Protein AF-A0A7J9Y717-F1 (afdb_monomer)

Mean predicted aligned error: 12.2 Å

Sequence (124 aa):
MQATGWDPVRGRWVMAPTGYPYPHRQPPRPTYREPHRIQAGGIWLGILVTLFWFLTFAMVAWSARSYAWATIIAAVLALAAAMALNRFGDRGAAVGVAVTSALGLGVAGLIVEIRYLGDDWLLW

Secondary structure (DSSP, 8-state):
-PPEEEETTTTEEEE--TTPPPTT-PPPP-----TT---HHHHHHHHHHHHHHHHHHHHH-SSHHHHHHHHHHHHHHHHHHHHHHHHHT-HHHHHHHHHHHHHHHHHHHHHHHHHHTTT--TT-

Radius of gyration: 28.07 Å; Cα contacts (8 Å, |Δi|>4): 133; chains: 1; bounding box: 79×27×59 Å

pLDDT: mean 83.77, std 12.47, range [51.78, 97.0]

Foldseek 3Di:
DFDWDQDPVVRDTDRDPPPPDDPPCDDPDPDDDDPLDQDLVLLVVLQVVLVVQLVVLCVVDPDLLSNLVSLVVSLVVLQVVLVVCVVVRSPNSSNNSNVNSVVSNVVSVVSQVVCVVVVRRSPD

Solvent-accessible surface area (backbone atoms only — not comparable to full-atom values): 7023 Å² total; per-residue (Å²): 137,86,53,80,39,81,38,85,91,75,74,43,83,41,82,45,67,92,79,71,70,56,92,88,55,70,74,80,72,90,68,86,77,61,94,73,65,73,42,71,67,37,23,53,50,18,31,54,55,41,53,52,51,52,51,55,44,51,73,71,34,88,44,74,42,48,34,42,54,38,42,52,54,51,28,54,53,36,46,54,47,18,55,48,31,46,72,76,58,44,48,19,25,15,49,18,20,40,56,48,30,52,52,54,40,47,53,43,50,52,52,44,52,58,32,41,78,67,77,44,61,55,90,114

Structure (mmCIF, N/CA/C/O backbone):
data_AF-A0A7J9Y717-F1
#
_entry.id   AF-A0A7J9Y717-F1
#
loop_
_atom_site.group_PDB
_atom_site.id
_atom_site.type_symbol
_atom_site.label_atom_id
_atom_site.label_alt_id
_atom_site.label_comp_id
_atom_site.label_asym_id
_atom_site.label_entity_id
_atom_site.label_seq_id
_atom_site.pdbx_PDB_ins_code
_atom_site.Cartn_x
_atom_site.Cartn_y
_atom_site.Cartn_z
_atom_site.occupancy
_atom_site.B_iso_or_equiv
_atom_site.auth_seq_id
_atom_site.auth_comp_id
_atom_site.auth_asym_id
_atom_site.auth_atom_id
_atom_site.pdbx_PDB_model_num
ATOM 1 N N . MET A 1 1 ? 50.732 5.308 -34.727 1.00 51.78 1 MET A N 1
ATOM 2 C CA . MET A 1 1 ? 51.613 5.360 -33.540 1.00 51.78 1 MET A CA 1
ATOM 3 C C . MET A 1 1 ? 51.476 4.030 -32.817 1.00 51.78 1 MET A C 1
ATOM 5 O O . MET A 1 1 ? 50.384 3.718 -32.364 1.00 51.78 1 MET A O 1
ATOM 9 N N . GLN A 1 2 ? 52.515 3.195 -32.839 1.00 53.09 2 GLN A N 1
ATOM 10 C CA . GLN A 1 2 ? 52.506 1.880 -32.188 1.00 53.09 2 GLN A CA 1
ATOM 11 C C . GLN A 1 2 ? 52.776 2.071 -30.690 1.00 53.09 2 GLN A C 1
ATOM 13 O O . GLN A 1 2 ? 53.718 2.774 -30.333 1.00 53.09 2 GLN A O 1
ATOM 18 N N . ALA A 1 3 ? 51.939 1.496 -29.825 1.00 57.03 3 ALA A N 1
ATOM 19 C CA . ALA A 1 3 ? 52.126 1.570 -28.378 1.00 57.03 3 ALA A CA 1
ATOM 20 C C . ALA A 1 3 ? 52.977 0.382 -27.906 1.00 57.03 3 ALA A C 1
ATOM 22 O O . ALA A 1 3 ? 52.653 -0.775 -28.172 1.00 57.03 3 ALA A O 1
ATOM 23 N N . THR A 1 4 ? 54.077 0.661 -27.212 1.00 64.81 4 THR A N 1
ATOM 24 C CA . THR A 1 4 ? 54.907 -0.363 -26.566 1.00 64.81 4 THR A CA 1
ATOM 25 C C . THR A 1 4 ? 54.249 -0.815 -25.262 1.00 64.81 4 THR A C 1
ATOM 27 O O . THR A 1 4 ? 53.918 0.023 -24.424 1.00 64.81 4 THR A O 1
ATOM 30 N N . GLY A 1 5 ? 54.061 -2.126 -25.084 1.00 70.19 5 GLY A N 1
ATOM 31 C CA . GLY A 1 5 ? 53.502 -2.727 -23.867 1.00 70.19 5 GLY A CA 1
ATOM 32 C C . GLY A 1 5 ? 54.476 -3.718 -23.224 1.00 70.19 5 GLY A C 1
ATOM 33 O O . GLY A 1 5 ? 55.249 -4.378 -23.919 1.00 70.19 5 GLY A O 1
ATOM 34 N N . TRP A 1 6 ? 54.460 -3.807 -21.893 1.00 75.88 6 TRP A N 1
ATOM 35 C CA . TRP A 1 6 ? 55.284 -4.752 -21.132 1.00 75.88 6 TRP A CA 1
ATOM 36 C C . TRP A 1 6 ? 54.605 -6.126 -21.061 1.00 75.88 6 TRP A C 1
ATOM 38 O O . TRP A 1 6 ? 53.463 -6.211 -20.608 1.00 75.88 6 TRP A O 1
ATOM 48 N N . ASP A 1 7 ? 55.290 -7.192 -21.491 1.00 72.75 7 ASP A N 1
ATOM 49 C CA . ASP A 1 7 ? 54.828 -8.581 -21.339 1.00 72.75 7 ASP A CA 1
ATOM 50 C C . ASP A 1 7 ? 55.416 -9.175 -20.040 1.00 72.75 7 ASP A C 1
ATOM 52 O O . ASP A 1 7 ? 56.615 -9.475 -19.998 1.00 72.75 7 ASP A O 1
ATOM 56 N N . PRO A 1 8 ? 54.613 -9.366 -18.972 1.00 68.94 8 PRO A N 1
ATOM 57 C CA . PRO A 1 8 ? 55.104 -9.880 -17.695 1.00 68.94 8 PRO A CA 1
ATOM 58 C C . PRO A 1 8 ? 55.466 -11.370 -17.744 1.00 68.94 8 PRO A C 1
ATOM 60 O O . PRO A 1 8 ? 56.215 -11.833 -16.892 1.00 68.94 8 PRO A O 1
ATOM 63 N N . VAL A 1 9 ? 54.972 -12.121 -18.736 1.00 73.56 9 VAL A N 1
ATOM 64 C CA . VAL A 1 9 ? 55.259 -13.556 -18.886 1.00 73.56 9 VAL A CA 1
ATOM 65 C C . VAL A 1 9 ? 56.627 -13.765 -19.528 1.00 73.56 9 VAL A C 1
ATOM 67 O O . VAL A 1 9 ? 57.332 -14.718 -19.207 1.00 73.56 9 VAL A O 1
ATOM 70 N N . ARG A 1 10 ? 57.022 -12.861 -20.431 1.00 75.38 10 ARG A N 1
ATOM 71 C CA . ARG A 1 10 ? 58.302 -12.943 -21.152 1.00 75.38 10 ARG A CA 1
ATOM 72 C C . ARG A 1 10 ? 59.357 -11.949 -20.674 1.00 75.38 10 ARG A C 1
ATOM 74 O O . ARG A 1 10 ? 60.487 -12.016 -21.151 1.00 75.38 10 ARG A O 1
ATOM 81 N N . GLY A 1 11 ? 59.003 -11.033 -19.772 1.00 81.19 11 GLY A N 1
ATOM 82 C CA . GLY A 1 11 ? 59.908 -10.018 -19.229 1.00 81.19 11 GLY A CA 1
ATOM 83 C C . GLY A 1 11 ? 60.522 -9.123 -20.307 1.00 81.19 11 GLY A C 1
ATOM 84 O O . GLY A 1 11 ? 61.699 -8.774 -20.224 1.00 81.19 11 GLY A O 1
ATOM 85 N N . ARG A 1 12 ? 59.770 -8.817 -21.371 1.00 78.94 12 ARG A N 1
ATOM 86 C CA . ARG A 1 12 ? 60.256 -8.035 -22.516 1.00 78.94 12 ARG A CA 1
ATOM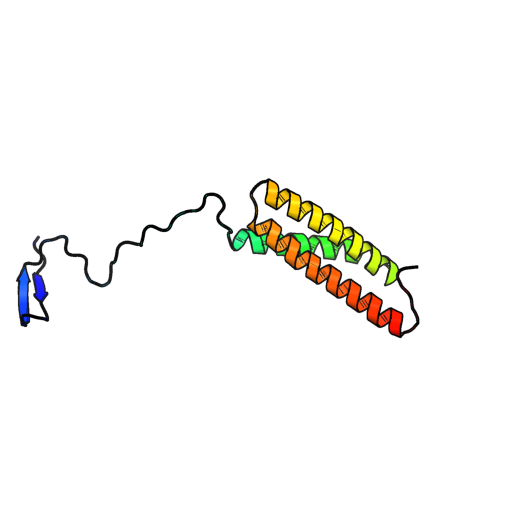 87 C C . ARG A 1 12 ? 59.212 -7.027 -22.976 1.00 78.94 12 ARG A C 1
ATOM 89 O O . ARG A 1 12 ? 58.008 -7.254 -22.869 1.00 78.94 12 ARG A O 1
ATOM 96 N N . TRP A 1 13 ? 59.696 -5.925 -23.542 1.00 72.75 13 TRP A N 1
ATOM 97 C CA . TRP A 1 13 ? 58.865 -4.968 -24.264 1.00 72.75 13 TRP A CA 1
ATOM 98 C C . TRP A 1 13 ? 58.468 -5.572 -25.607 1.00 72.75 13 TRP A C 1
ATOM 100 O O . TRP A 1 13 ? 59.330 -5.862 -26.437 1.00 72.75 13 TRP A O 1
ATOM 110 N N . VAL A 1 14 ? 57.168 -5.782 -25.809 1.00 72.56 14 VAL A N 1
ATOM 111 C CA . VAL A 1 14 ? 56.625 -6.306 -27.065 1.00 72.56 14 VAL A CA 1
ATOM 112 C C . VAL A 1 14 ? 55.786 -5.212 -27.715 1.00 72.56 14 VAL A C 1
ATOM 114 O O . VAL A 1 14 ? 55.078 -4.454 -27.046 1.00 72.56 14 VAL A O 1
ATOM 117 N N . MET A 1 15 ? 55.871 -5.110 -29.041 1.00 64.38 15 MET A N 1
ATOM 118 C CA . MET A 1 15 ? 54.945 -4.287 -29.812 1.00 64.38 15 MET A CA 1
ATOM 119 C C . MET A 1 15 ? 53.559 -4.929 -29.714 1.00 64.38 15 MET A C 1
ATOM 121 O O . MET A 1 15 ? 53.288 -5.935 -30.367 1.00 64.38 15 MET A O 1
ATOM 125 N N . ALA A 1 16 ? 52.696 -4.383 -28.858 1.00 60.84 16 ALA A N 1
ATOM 126 C CA . ALA A 1 16 ? 51.314 -4.825 -28.778 1.00 60.84 16 ALA A CA 1
ATOM 127 C C . ALA A 1 16 ? 50.568 -4.268 -30.004 1.00 60.84 16 ALA A C 1
ATOM 129 O O . ALA A 1 16 ? 50.605 -3.052 -30.229 1.00 60.84 16 ALA A O 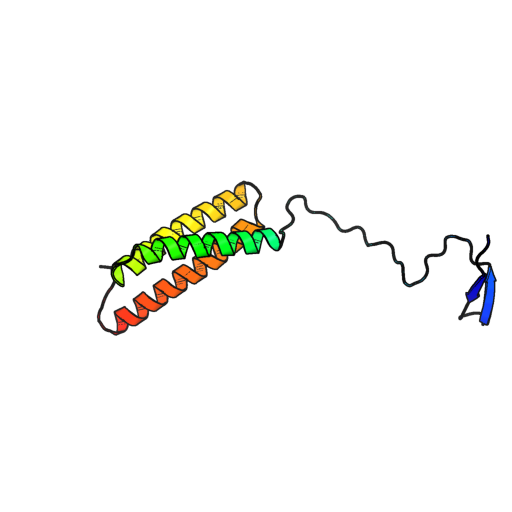1
ATOM 130 N N . PRO A 1 17 ? 49.896 -5.108 -30.814 1.00 58.44 17 PRO A N 1
ATOM 131 C CA . PRO A 1 17 ? 49.026 -4.617 -31.873 1.00 58.44 17 PRO A CA 1
ATOM 132 C C . PRO A 1 17 ? 48.015 -3.641 -31.268 1.00 58.44 17 PRO A C 1
ATOM 134 O O . PRO A 1 17 ? 47.376 -3.951 -30.258 1.00 58.44 17 PRO A O 1
ATOM 137 N N . THR A 1 18 ? 47.884 -2.452 -31.857 1.00 58.06 18 THR A N 1
ATOM 138 C CA . THR A 1 18 ? 46.878 -1.458 -31.463 1.00 58.06 18 THR A CA 1
ATOM 139 C C . THR A 1 18 ? 45.495 -2.089 -31.598 1.00 58.06 18 THR A C 1
ATOM 141 O O . THR A 1 18 ? 44.974 -2.204 -32.702 1.00 58.06 18 THR A O 1
ATOM 144 N N . GLY A 1 19 ? 44.948 -2.567 -30.481 1.00 56.91 19 GLY A N 1
ATOM 145 C CA . GLY A 1 19 ? 43.704 -3.335 -30.442 1.00 56.91 19 GLY A CA 1
ATOM 146 C C . GLY A 1 19 ? 43.622 -4.360 -29.310 1.00 56.91 19 GLY A C 1
ATOM 147 O O . GLY A 1 19 ? 42.523 -4.824 -29.024 1.00 56.91 19 GLY A O 1
ATOM 148 N N . TYR A 1 20 ? 44.729 -4.694 -28.631 1.00 57.44 20 TYR A N 1
ATOM 149 C CA . TYR A 1 20 ? 44.659 -5.571 -27.458 1.00 57.44 20 TYR A CA 1
ATOM 150 C C . TYR A 1 20 ? 43.947 -4.850 -26.295 1.00 57.44 20 TYR A C 1
ATOM 152 O O . TYR A 1 20 ? 44.446 -3.817 -25.835 1.00 57.44 20 TYR A O 1
ATOM 160 N N . PRO A 1 21 ? 42.791 -5.340 -25.806 1.00 59.09 21 PRO A N 1
ATOM 161 C CA . PRO A 1 21 ? 42.120 -4.731 -24.667 1.00 59.09 21 PRO A CA 1
ATOM 162 C C . PRO A 1 21 ? 43.015 -4.880 -23.438 1.00 59.09 21 PRO A C 1
ATOM 164 O O . PRO A 1 21 ? 43.362 -5.992 -23.042 1.00 59.09 21 PRO A O 1
ATOM 167 N N . TYR A 1 22 ? 43.394 -3.760 -22.824 1.00 60.19 22 TYR A N 1
ATOM 168 C CA . TYR A 1 22 ? 43.987 -3.780 -21.491 1.00 60.19 22 TYR A CA 1
ATOM 169 C C . TYR A 1 22 ? 43.058 -4.562 -20.539 1.00 60.19 22 TYR A C 1
ATOM 171 O O . TYR A 1 22 ? 41.836 -4.391 -20.637 1.00 60.19 22 TYR A O 1
ATOM 179 N N . PRO A 1 23 ? 43.587 -5.349 -19.579 1.00 58.09 23 PRO A N 1
ATOM 180 C CA . PRO A 1 23 ? 42.786 -6.144 -18.636 1.00 58.09 23 PRO A CA 1
ATOM 181 C C . PRO A 1 23 ? 41.685 -5.356 -17.902 1.00 58.09 23 PRO A C 1
ATOM 183 O O . PRO A 1 23 ? 40.715 -5.936 -17.423 1.00 58.09 23 PRO A O 1
A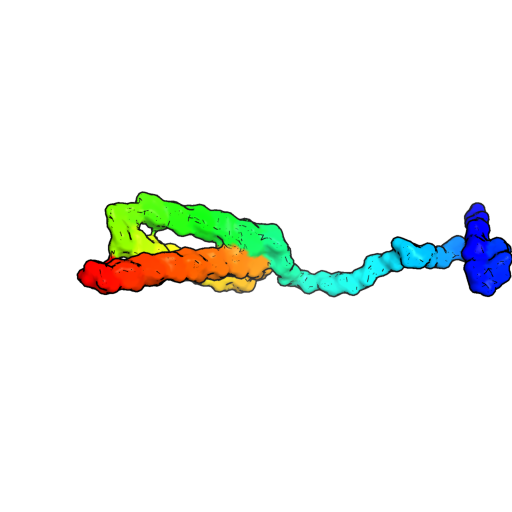TOM 186 N N . HIS A 1 24 ? 41.812 -4.028 -17.836 1.00 58.56 24 HIS A N 1
ATOM 187 C CA . HIS A 1 24 ? 40.906 -3.125 -17.125 1.00 58.56 24 HIS A CA 1
ATOM 188 C C . HIS A 1 24 ? 39.764 -2.536 -17.974 1.00 58.56 24 HIS A C 1
ATOM 190 O O . HIS A 1 24 ? 38.938 -1.800 -17.443 1.00 58.56 24 HIS A O 1
ATOM 196 N N . ARG A 1 25 ? 39.677 -2.839 -19.277 1.00 58.06 25 ARG A N 1
ATOM 197 C CA . ARG A 1 25 ? 38.545 -2.445 -20.137 1.00 58.06 25 ARG A CA 1
ATOM 198 C C . ARG A 1 25 ? 37.966 -3.665 -20.842 1.00 58.06 25 ARG A C 1
ATOM 200 O O . ARG A 1 25 ? 38.027 -3.784 -22.062 1.00 58.06 25 ARG A O 1
ATOM 207 N N . GLN A 1 26 ? 37.387 -4.578 -20.062 1.00 66.12 26 GLN A N 1
ATOM 208 C CA . GLN A 1 26 ? 36.446 -5.534 -20.638 1.00 66.12 26 GLN A CA 1
ATOM 209 C C . GLN A 1 26 ? 35.254 -4.732 -21.184 1.00 66.12 26 GLN A C 1
ATOM 211 O O . GLN A 1 26 ? 34.690 -3.927 -20.435 1.00 66.12 26 GLN A O 1
ATOM 216 N N . PRO A 1 27 ? 34.882 -4.884 -22.468 1.00 68.69 27 PRO A N 1
ATOM 217 C CA . PRO A 1 27 ? 33.673 -4.257 -22.980 1.00 68.69 27 PRO A CA 1
ATOM 218 C C . PRO A 1 27 ? 32.489 -4.667 -22.087 1.00 68.69 27 PRO A C 1
ATOM 220 O O . PRO A 1 27 ? 32.443 -5.827 -21.657 1.00 68.69 27 PRO A O 1
ATOM 223 N N . PRO A 1 28 ? 31.561 -3.744 -21.759 1.00 72.19 28 PRO A N 1
ATOM 224 C CA . PRO A 1 28 ? 30.414 -4.063 -20.921 1.00 72.19 28 PRO A CA 1
ATOM 225 C C . PRO A 1 28 ? 29.726 -5.300 -21.487 1.00 72.19 28 PRO A C 1
ATOM 227 O O . PRO A 1 28 ? 29.391 -5.331 -22.674 1.00 72.19 28 PRO A O 1
ATOM 230 N N . ARG A 1 29 ? 29.558 -6.340 -20.660 1.00 76.94 29 ARG A N 1
ATOM 231 C CA . ARG A 1 29 ? 28.867 -7.556 -21.097 1.00 76.94 29 ARG A CA 1
ATOM 232 C C . ARG A 1 29 ? 27.498 -7.148 -21.655 1.00 76.94 29 ARG A C 1
ATOM 234 O O . ARG A 1 29 ? 26.820 -6.348 -20.997 1.00 76.94 29 ARG A O 1
ATOM 241 N N . PRO A 1 30 ? 27.082 -7.672 -22.823 1.00 76.00 30 PRO A N 1
ATOM 242 C CA . PRO A 1 30 ? 25.748 -7.431 -23.347 1.00 76.00 30 PRO A CA 1
ATOM 243 C C . PRO A 1 30 ? 24.731 -7.773 -22.261 1.00 76.00 30 PRO A C 1
ATOM 245 O O . PRO A 1 30 ? 24.608 -8.920 -21.838 1.00 76.00 30 PRO A O 1
ATOM 248 N N . THR A 1 31 ? 24.065 -6.752 -21.739 1.00 74.62 31 THR A N 1
ATOM 249 C CA . THR A 1 31 ? 23.036 -6.910 -20.717 1.00 74.62 31 THR A CA 1
ATOM 250 C C . THR A 1 31 ? 21.715 -6.957 -21.454 1.00 74.62 31 THR A C 1
ATOM 252 O O . THR A 1 31 ? 21.343 -5.988 -22.118 1.00 74.62 31 THR A O 1
ATOM 255 N N . TYR A 1 32 ? 21.027 -8.095 -21.377 1.00 77.44 32 TYR A N 1
ATOM 256 C CA . TYR A 1 32 ? 19.693 -8.228 -21.946 1.00 77.44 32 TYR A CA 1
ATOM 257 C C . TYR A 1 32 ? 18.787 -7.158 -21.325 1.00 77.44 32 TYR A C 1
ATOM 259 O O . TYR A 1 32 ? 18.587 -7.117 -20.108 1.00 77.44 32 TYR A O 1
ATOM 267 N N . ARG A 1 33 ? 18.301 -6.229 -22.154 1.00 69.44 33 ARG A N 1
ATOM 268 C CA . ARG A 1 33 ? 17.313 -5.237 -21.735 1.00 69.44 33 ARG A CA 1
ATOM 269 C C . ARG A 1 33 ? 15.937 -5.847 -21.924 1.00 69.44 33 ARG A C 1
ATOM 271 O O . ARG A 1 33 ? 15.391 -5.815 -23.021 1.00 69.44 33 ARG A O 1
ATOM 278 N N . GLU A 1 34 ? 15.385 -6.385 -20.845 1.00 70.12 34 GLU A N 1
ATOM 279 C CA . GLU A 1 34 ? 13.966 -6.724 -20.806 1.00 70.12 34 GLU A CA 1
ATOM 280 C C . GLU A 1 34 ? 13.137 -5.465 -21.114 1.00 70.12 34 GLU A C 1
ATOM 282 O O . GLU A 1 34 ? 13.369 -4.425 -20.487 1.00 70.12 34 GLU A O 1
ATOM 287 N N . PRO A 1 35 ? 12.168 -5.528 -22.049 1.00 71.12 35 PRO A N 1
ATOM 288 C CA . PRO A 1 35 ? 11.322 -4.383 -22.394 1.00 71.12 35 PRO A CA 1
ATOM 289 C C . PRO A 1 35 ? 10.569 -3.789 -21.192 1.00 71.12 35 PRO A C 1
ATOM 291 O O . PRO A 1 35 ? 10.246 -2.608 -21.190 1.00 71.12 35 PRO A O 1
ATOM 294 N N . HIS A 1 36 ? 10.338 -4.591 -20.146 1.00 65.38 36 HIS A N 1
ATOM 295 C CA . HIS A 1 36 ? 9.586 -4.226 -18.940 1.00 65.38 36 HIS A CA 1
ATOM 296 C C . HIS A 1 36 ? 10.493 -4.204 -17.707 1.00 65.38 36 HIS A C 1
ATOM 298 O O . HIS A 1 36 ? 10.227 -4.856 -16.696 1.00 65.38 36 HIS A O 1
ATOM 304 N N . ARG A 1 37 ? 11.616 -3.492 -17.814 1.00 69.38 37 ARG A N 1
ATOM 305 C CA . ARG A 1 37 ? 12.605 -3.415 -16.740 1.00 69.38 37 ARG A CA 1
ATOM 306 C C . ARG A 1 37 ? 11.996 -2.753 -15.503 1.00 69.38 37 ARG A C 1
ATOM 308 O O . ARG A 1 37 ? 11.570 -1.603 -15.563 1.00 69.38 37 ARG A O 1
ATOM 315 N N . ILE A 1 38 ? 12.015 -3.452 -14.370 1.00 73.56 38 ILE A N 1
ATOM 316 C CA . ILE A 1 38 ? 11.619 -2.880 -13.079 1.00 73.56 38 ILE A CA 1
ATOM 317 C C . ILE A 1 38 ? 12.676 -1.841 -12.689 1.00 73.56 38 ILE A C 1
ATOM 319 O O . ILE A 1 38 ? 13.834 -2.174 -12.436 1.00 73.56 38 ILE A O 1
ATOM 323 N N . GLN A 1 39 ? 12.297 -0.565 -12.698 1.00 81.06 39 GLN A N 1
ATOM 324 C CA . GLN A 1 39 ? 13.185 0.531 -12.322 1.00 81.06 39 GLN A CA 1
ATOM 325 C C . GLN A 1 39 ? 12.971 0.895 -10.855 1.00 81.06 39 GLN A C 1
ATOM 327 O O . GLN A 1 39 ? 11.835 1.075 -10.420 1.00 81.06 39 GLN A O 1
ATOM 332 N N . ALA A 1 40 ? 14.066 1.080 -10.112 1.00 85.12 40 ALA A N 1
ATOM 333 C CA . ALA A 1 40 ? 14.006 1.515 -8.716 1.00 85.12 40 ALA A CA 1
ATOM 334 C C . ALA A 1 40 ? 13.242 2.842 -8.551 1.00 85.12 40 ALA A C 1
ATOM 336 O O . ALA A 1 40 ? 12.509 3.010 -7.583 1.00 85.12 40 ALA A O 1
ATOM 337 N N . GLY A 1 41 ? 13.353 3.757 -9.524 1.00 87.50 41 GLY A N 1
ATOM 338 C CA . GLY A 1 41 ? 12.606 5.019 -9.520 1.00 87.50 41 GLY A CA 1
ATOM 339 C C . GLY A 1 41 ? 11.087 4.822 -9.530 1.00 87.50 41 GLY A C 1
ATOM 340 O O . GLY A 1 41 ? 10.390 5.478 -8.763 1.00 87.50 41 GLY A O 1
ATOM 341 N N . GLY A 1 42 ? 10.581 3.871 -10.324 1.00 88.12 42 GLY A N 1
ATOM 342 C CA . GLY A 1 42 ? 9.152 3.544 -10.353 1.00 88.12 42 GLY A CA 1
ATOM 343 C C . GLY A 1 42 ? 8.652 3.028 -9.003 1.00 88.12 42 GLY A C 1
ATOM 344 O O . GLY A 1 42 ? 7.606 3.458 -8.531 1.00 88.12 42 GLY A O 1
ATOM 345 N N . ILE A 1 43 ? 9.443 2.182 -8.330 1.00 92.88 43 ILE A N 1
ATOM 346 C CA . ILE A 1 43 ? 9.113 1.671 -6.989 1.00 92.88 43 ILE A CA 1
ATOM 347 C C . ILE A 1 43 ? 8.967 2.823 -5.991 1.00 92.88 43 ILE A C 1
ATOM 349 O O . ILE A 1 43 ? 7.947 2.915 -5.310 1.00 92.88 43 ILE A O 1
ATOM 353 N N . TRP A 1 44 ? 9.951 3.725 -5.931 1.00 95.94 44 TRP A N 1
ATOM 354 C CA . TRP A 1 44 ? 9.915 4.864 -5.013 1.00 95.94 44 TRP A CA 1
ATOM 355 C C . TRP A 1 44 ? 8.742 5.806 -5.281 1.00 95.94 44 TRP A C 1
ATOM 357 O O . TRP A 1 44 ? 8.092 6.240 -4.333 1.00 95.94 44 TRP A O 1
ATOM 367 N N . LEU A 1 45 ? 8.422 6.081 -6.549 1.00 94.06 45 LEU A N 1
ATOM 368 C CA . LEU A 1 45 ? 7.247 6.883 -6.901 1.00 94.06 45 LEU A CA 1
ATOM 369 C C . LEU A 1 45 ? 5.946 6.212 -6.445 1.00 94.06 45 LEU A C 1
ATOM 371 O O . LEU A 1 45 ? 5.105 6.875 -5.841 1.00 94.06 45 LEU A O 1
ATOM 375 N N . GLY A 1 46 ? 5.808 4.900 -6.659 1.00 93.44 46 GLY A N 1
ATOM 376 C CA . GLY A 1 46 ? 4.660 4.131 -6.177 1.00 93.44 46 GLY A CA 1
ATOM 377 C C . GLY A 1 46 ? 4.506 4.194 -4.655 1.00 93.44 46 GLY A C 1
ATOM 378 O O . GLY A 1 46 ? 3.397 4.396 -4.160 1.00 93.44 46 GLY A O 1
ATOM 379 N N . ILE A 1 47 ? 5.614 4.100 -3.912 1.00 96.31 47 ILE A N 1
ATOM 380 C CA . ILE A 1 47 ? 5.623 4.255 -2.449 1.00 96.31 47 ILE A CA 1
ATOM 381 C C . ILE A 1 47 ? 5.149 5.657 -2.053 1.00 96.31 47 ILE A C 1
ATOM 383 O O . ILE A 1 47 ? 4.217 5.784 -1.263 1.00 96.31 47 ILE A O 1
ATOM 387 N N . LEU A 1 48 ? 5.753 6.709 -2.613 1.00 97.00 48 LEU A N 1
ATOM 388 C CA . LEU A 1 48 ? 5.452 8.097 -2.244 1.00 97.00 48 LEU A CA 1
ATOM 389 C C . LEU A 1 48 ? 3.991 8.466 -2.510 1.00 97.00 48 LEU A C 1
ATOM 391 O O . LEU A 1 48 ? 3.328 9.028 -1.639 1.00 97.00 48 LEU A O 1
ATOM 395 N N . VAL A 1 49 ? 3.477 8.112 -3.690 1.00 96.56 49 VAL A N 1
ATOM 396 C CA . VAL A 1 49 ? 2.077 8.365 -4.056 1.00 96.56 49 VAL A CA 1
ATOM 397 C C . VAL A 1 49 ? 1.129 7.620 -3.119 1.00 96.56 49 VAL A C 1
ATOM 399 O O . VAL A 1 49 ? 0.140 8.188 -2.661 1.00 96.56 49 VAL A O 1
ATOM 402 N N . THR A 1 50 ? 1.446 6.369 -2.780 1.00 96.06 50 THR A N 1
ATOM 403 C CA . THR A 1 50 ? 0.602 5.563 -1.889 1.00 96.06 50 THR A CA 1
ATOM 404 C C . THR A 1 50 ? 0.630 6.089 -0.459 1.00 96.06 50 THR A C 1
ATOM 406 O O . THR A 1 50 ? -0.418 6.188 0.170 1.00 96.06 50 THR A O 1
ATOM 409 N N . LEU A 1 51 ? 1.791 6.500 0.055 1.00 96.62 51 LEU A N 1
ATOM 410 C CA . LEU A 1 51 ? 1.893 7.145 1.367 1.00 96.62 51 LEU A CA 1
ATOM 411 C C . LEU A 1 51 ? 1.050 8.419 1.430 1.00 96.62 51 LEU A C 1
ATOM 413 O O . LEU A 1 51 ? 0.298 8.611 2.383 1.00 96.62 51 LEU A O 1
ATOM 417 N N . PHE A 1 52 ? 1.134 9.262 0.401 1.00 96.88 52 PHE A N 1
ATOM 418 C CA . PHE A 1 52 ? 0.322 10.472 0.310 1.00 96.88 52 PHE A CA 1
ATOM 419 C C . PHE A 1 52 ? -1.184 10.156 0.278 1.00 96.88 52 PHE A C 1
ATOM 421 O O . PHE A 1 52 ? -1.979 10.818 0.949 1.00 96.88 52 PHE A O 1
ATOM 428 N N . TRP A 1 53 ? -1.577 9.105 -0.444 1.00 95.06 53 TRP A N 1
ATOM 429 C CA . TRP A 1 53 ? -2.955 8.620 -0.483 1.00 95.06 53 TRP A CA 1
ATOM 430 C C . TRP A 1 53 ? -3.464 8.183 0.896 1.00 95.06 53 TRP A C 1
ATOM 432 O O . TRP A 1 53 ? -4.507 8.661 1.346 1.00 95.06 53 TRP A O 1
ATOM 442 N N . PHE A 1 54 ? -2.709 7.341 1.608 1.00 93.88 54 PHE A N 1
ATOM 443 C CA . PHE A 1 54 ? -3.069 6.920 2.966 1.00 93.88 54 PHE A CA 1
ATOM 444 C C . PHE A 1 54 ? -3.106 8.092 3.946 1.00 93.88 54 PHE A C 1
ATOM 446 O O . PHE A 1 54 ? -4.013 8.153 4.770 1.00 93.88 54 PHE A O 1
ATOM 453 N N . LEU A 1 55 ? -2.170 9.040 3.840 1.00 94.00 55 LEU A N 1
ATOM 454 C CA . LEU A 1 55 ? -2.167 10.243 4.672 1.00 94.00 55 LEU A CA 1
ATOM 455 C C . LEU A 1 55 ? -3.451 11.055 4.468 1.00 94.00 55 LEU A C 1
ATOM 457 O O . LEU A 1 55 ? -4.078 11.467 5.439 1.00 94.00 55 LEU A O 1
ATOM 461 N N . THR A 1 56 ? -3.880 11.218 3.217 1.00 91.88 56 THR A N 1
ATOM 462 C CA . THR A 1 56 ? -5.120 11.931 2.885 1.00 91.88 56 THR A CA 1
ATOM 463 C C . THR A 1 56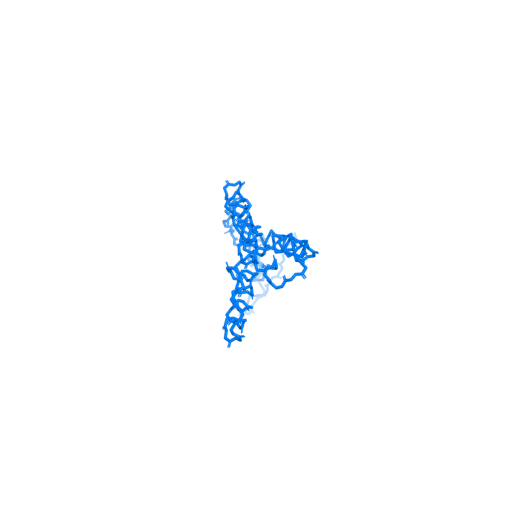 ? -6.339 11.248 3.511 1.00 91.88 56 THR A C 1
ATOM 465 O O . THR A 1 56 ? -7.161 11.915 4.133 1.00 91.88 56 THR A O 1
ATOM 468 N N . PHE A 1 57 ? -6.438 9.917 3.422 1.00 89.19 57 PHE A N 1
ATOM 469 C CA . PHE A 1 57 ? -7.527 9.164 4.062 1.00 89.19 57 PHE A CA 1
ATOM 470 C C . PHE A 1 57 ? -7.466 9.212 5.589 1.00 89.19 57 PHE A C 1
ATOM 472 O O . PHE A 1 57 ? -8.504 9.307 6.242 1.00 89.19 57 PHE A O 1
ATOM 479 N N . ALA A 1 58 ? -6.264 9.191 6.163 1.00 87.38 58 ALA A N 1
ATOM 480 C CA . ALA A 1 58 ? -6.074 9.314 7.600 1.00 87.38 58 ALA A CA 1
ATOM 481 C C . ALA A 1 58 ? -6.539 10.682 8.122 1.00 87.38 58 ALA A C 1
ATOM 483 O O . ALA A 1 58 ? -7.132 10.743 9.194 1.00 87.38 58 ALA A O 1
ATOM 484 N N . MET A 1 59 ? -6.351 11.764 7.356 1.00 89.12 59 MET A N 1
ATOM 485 C CA . MET A 1 59 ? -6.831 13.105 7.727 1.00 89.12 59 MET A CA 1
ATOM 486 C C . MET A 1 59 ? -8.363 13.231 7.737 1.00 89.12 59 MET A C 1
ATOM 488 O O . MET A 1 59 ? -8.892 14.132 8.380 1.00 89.12 59 MET A O 1
ATOM 492 N N . VAL A 1 60 ? -9.084 12.340 7.052 1.00 87.88 60 VAL A N 1
ATOM 493 C CA . VAL A 1 60 ? -10.559 12.300 7.066 1.00 87.88 60 VAL A CA 1
ATOM 494 C C . VAL A 1 60 ? -11.094 11.558 8.299 1.00 87.88 60 VAL A C 1
ATOM 496 O O . VAL A 1 60 ? -12.273 11.678 8.634 1.00 87.88 60 VAL A O 1
ATOM 499 N N . ALA A 1 61 ? -10.255 10.792 8.998 1.00 85.19 61 ALA A N 1
ATOM 500 C CA . ALA A 1 61 ? -10.674 9.996 10.140 1.00 85.19 61 ALA A CA 1
ATOM 501 C C . ALA A 1 61 ? -10.748 10.829 11.431 1.00 85.19 61 ALA A C 1
ATOM 503 O O . ALA A 1 61 ? -9.770 11.429 11.864 1.00 85.19 61 ALA A O 1
ATOM 504 N N . TRP A 1 62 ? -11.905 10.792 12.092 1.00 84.94 62 TRP A N 1
ATOM 505 C CA . TRP A 1 62 ? -12.177 11.511 13.349 1.00 84.94 62 TRP A CA 1
ATOM 506 C C . 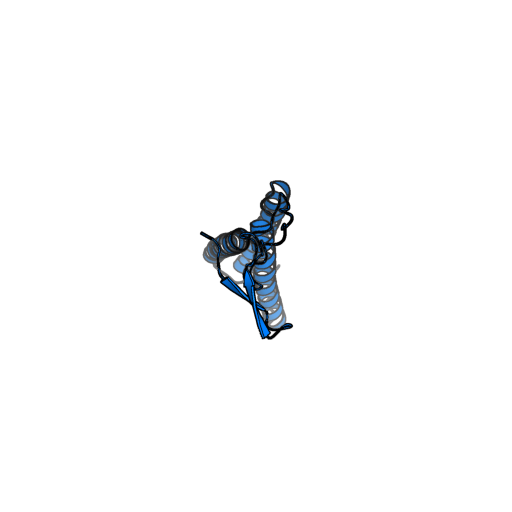TRP A 1 62 ? -12.167 10.600 14.585 1.00 84.94 62 TRP A C 1
ATOM 508 O O . TRP A 1 62 ? -12.259 11.055 15.719 1.00 84.94 62 TRP A O 1
ATOM 518 N N . SER A 1 63 ? -12.090 9.290 14.368 1.00 86.62 63 SER A N 1
ATOM 519 C CA . SER A 1 63 ? -12.106 8.249 15.395 1.00 86.62 63 SER A CA 1
ATOM 520 C C . SER A 1 63 ? -11.326 7.020 14.933 1.00 86.62 63 SER A C 1
ATOM 522 O O . SER A 1 63 ? -11.163 6.796 13.729 1.00 86.62 63 SER A O 1
ATOM 524 N N . ALA A 1 64 ? -10.925 6.166 15.879 1.00 84.44 64 ALA A N 1
ATOM 525 C CA . ALA A 1 64 ? -10.248 4.903 15.581 1.00 84.44 64 ALA A CA 1
ATOM 526 C C . ALA A 1 64 ? -11.071 3.992 14.648 1.00 84.44 64 ALA A C 1
ATOM 528 O O . ALA A 1 64 ? -10.518 3.376 13.739 1.00 84.44 64 ALA A O 1
ATOM 529 N N . ARG A 1 65 ? -12.403 3.971 14.805 1.00 86.88 65 ARG A N 1
ATOM 530 C CA . ARG A 1 65 ? -13.314 3.233 13.914 1.00 86.88 65 ARG A CA 1
ATOM 531 C C . ARG A 1 65 ? -13.282 3.791 12.496 1.00 86.88 65 ARG A C 1
ATOM 533 O O . ARG A 1 65 ? -13.102 3.038 11.542 1.00 86.88 65 ARG A O 1
ATOM 540 N N . SER A 1 66 ? -13.434 5.109 12.351 1.00 87.31 66 SER A N 1
ATOM 541 C CA . SER A 1 66 ? -13.373 5.745 11.030 1.00 87.31 66 SER A CA 1
ATOM 542 C C . SER A 1 66 ? -12.004 5.571 10.373 1.00 87.31 66 SER A C 1
ATOM 544 O O . SER A 1 66 ? -11.941 5.369 9.167 1.00 87.31 66 SER A O 1
ATOM 546 N N . TYR A 1 67 ? -10.925 5.563 11.160 1.00 88.00 67 TYR A N 1
ATOM 547 C CA . TYR A 1 67 ? -9.571 5.315 10.677 1.00 88.00 67 TYR A CA 1
ATOM 548 C C . TYR A 1 67 ? -9.409 3.887 10.148 1.00 88.00 67 TYR A C 1
ATOM 550 O O . TYR A 1 67 ? -8.888 3.706 9.048 1.00 88.00 67 TYR A O 1
ATOM 558 N N . ALA A 1 68 ? -9.899 2.881 10.882 1.00 89.38 68 ALA A N 1
ATOM 559 C CA . ALA A 1 68 ? -9.838 1.485 10.454 1.00 89.38 68 ALA A CA 1
ATOM 560 C C . ALA A 1 68 ? -10.561 1.284 9.112 1.00 89.38 68 ALA A C 1
ATOM 562 O O . ALA A 1 68 ? -9.967 0.786 8.156 1.00 89.38 68 ALA A O 1
ATOM 563 N N . TRP A 1 69 ? -11.805 1.761 9.000 1.00 90.25 69 TRP A N 1
ATOM 564 C CA . TRP A 1 69 ? -12.575 1.655 7.758 1.00 90.25 69 TRP A CA 1
ATOM 565 C C . TRP A 1 69 ? -11.974 2.465 6.606 1.00 90.25 69 TRP A C 1
ATOM 567 O O . TRP A 1 69 ? -11.868 1.947 5.494 1.00 90.25 69 TRP A O 1
ATOM 577 N N . ALA A 1 70 ? -11.523 3.698 6.860 1.00 91.50 70 ALA A N 1
ATOM 578 C CA . ALA A 1 70 ? -10.858 4.522 5.853 1.00 91.50 70 ALA A CA 1
ATOM 579 C C . ALA A 1 70 ? -9.592 3.840 5.315 1.00 91.50 70 ALA A C 1
ATOM 581 O O . ALA A 1 70 ? -9.373 3.823 4.106 1.00 91.50 70 ALA A O 1
ATOM 582 N N . THR A 1 71 ? -8.799 3.221 6.193 1.00 92.50 71 THR A N 1
ATOM 583 C CA . THR A 1 71 ? -7.558 2.533 5.813 1.00 92.50 71 THR A CA 1
ATOM 584 C C . THR A 1 71 ? -7.837 1.263 5.012 1.00 92.50 71 THR A C 1
ATOM 586 O O . THR A 1 71 ? -7.168 1.024 4.009 1.00 92.50 71 THR A O 1
ATOM 589 N N . ILE A 1 72 ? -8.853 0.476 5.389 1.00 91.94 72 ILE A N 1
ATOM 590 C CA . ILE A 1 72 ? -9.269 -0.716 4.633 1.00 91.94 72 ILE A CA 1
ATOM 591 C C . ILE A 1 72 ? -9.715 -0.322 3.219 1.00 91.94 72 ILE A C 1
ATOM 593 O O . ILE A 1 72 ? -9.231 -0.890 2.240 1.00 91.94 72 ILE A O 1
ATOM 597 N N . ILE A 1 73 ? -10.590 0.682 3.093 1.00 93.50 73 ILE A N 1
ATOM 598 C CA . ILE A 1 73 ? -11.073 1.162 1.790 1.00 93.50 73 ILE A CA 1
ATOM 599 C C . ILE A 1 73 ? -9.906 1.703 0.954 1.00 93.50 73 ILE A C 1
ATOM 601 O O . ILE A 1 73 ? -9.759 1.336 -0.213 1.00 93.50 73 ILE A O 1
ATOM 605 N N . ALA A 1 74 ? -9.037 2.523 1.552 1.00 92.88 74 ALA A N 1
ATOM 606 C CA . ALA A 1 74 ? -7.860 3.065 0.883 1.00 92.88 74 ALA A CA 1
ATOM 607 C C . ALA A 1 74 ? -6.919 1.960 0.382 1.00 92.88 74 ALA A C 1
ATOM 609 O O . ALA A 1 74 ? -6.429 2.053 -0.744 1.00 92.88 74 ALA A O 1
ATOM 610 N N . ALA A 1 75 ? -6.707 0.904 1.175 1.00 93.94 75 ALA A N 1
ATOM 611 C CA . ALA A 1 75 ? -5.874 -0.237 0.806 1.00 93.94 75 ALA A CA 1
ATOM 612 C C . ALA A 1 75 ? -6.467 -1.043 -0.355 1.00 93.94 75 ALA A C 1
ATOM 614 O O . ALA A 1 75 ? -5.743 -1.395 -1.285 1.00 93.94 75 ALA A O 1
ATOM 615 N N . VAL A 1 76 ? -7.781 -1.289 -0.353 1.00 95.38 76 VAL A N 1
ATOM 616 C CA . VAL A 1 76 ? -8.466 -1.978 -1.460 1.00 95.38 76 VAL A CA 1
ATOM 617 C C . VAL A 1 76 ? -8.343 -1.179 -2.760 1.00 95.38 76 VAL A C 1
ATOM 619 O O . VAL A 1 76 ? -8.014 -1.744 -3.805 1.00 95.38 76 VAL A O 1
ATOM 622 N N . LEU A 1 77 ? -8.538 0.142 -2.702 1.00 95.94 77 LEU A N 1
ATOM 623 C CA . LEU A 1 77 ? -8.377 1.021 -3.863 1.00 95.94 77 LEU A CA 1
ATOM 624 C C . LEU A 1 77 ? -6.923 1.064 -4.354 1.00 95.94 77 LEU A C 1
ATOM 626 O O . LEU A 1 77 ? -6.679 1.003 -5.560 1.00 95.94 77 LEU A O 1
ATOM 630 N N . ALA A 1 78 ? -5.954 1.103 -3.436 1.00 94.62 78 ALA A N 1
ATOM 631 C CA . ALA A 1 78 ? -4.535 1.048 -3.773 1.00 94.62 78 ALA A CA 1
ATOM 632 C C . ALA A 1 78 ? -4.158 -0.284 -4.446 1.00 94.62 78 ALA A C 1
ATOM 634 O O . ALA A 1 78 ? -3.433 -0.286 -5.439 1.00 94.62 78 ALA A O 1
ATOM 635 N N . LEU A 1 79 ? -4.695 -1.415 -3.979 1.00 93.50 79 LEU A N 1
ATOM 636 C CA . LEU A 1 79 ? -4.493 -2.717 -4.620 1.00 93.50 79 LEU A CA 1
ATOM 637 C C . LEU A 1 79 ? -5.099 -2.767 -6.026 1.00 93.50 79 LEU A C 1
ATOM 639 O O . LEU A 1 79 ? -4.446 -3.251 -6.952 1.00 93.50 79 LEU A O 1
ATOM 643 N N . ALA A 1 80 ? -6.305 -2.228 -6.218 1.00 95.62 80 ALA A N 1
ATOM 644 C CA . ALA A 1 80 ? -6.911 -2.122 -7.545 1.00 95.62 80 ALA A CA 1
ATOM 645 C C . ALA A 1 80 ? -6.044 -1.276 -8.496 1.00 95.62 80 ALA A C 1
ATOM 647 O O . ALA A 1 80 ? -5.811 -1.669 -9.643 1.00 95.62 80 ALA A O 1
ATOM 648 N N . ALA A 1 81 ? -5.492 -0.161 -8.005 1.00 94.50 81 ALA A N 1
ATOM 649 C CA . ALA A 1 81 ? -4.536 0.644 -8.756 1.00 94.50 81 ALA A CA 1
ATOM 650 C C . ALA A 1 81 ? -3.262 -0.153 -9.080 1.00 94.50 81 ALA A C 1
ATOM 652 O O . ALA A 1 81 ? -2.853 -0.191 -10.236 1.00 94.50 81 ALA A O 1
ATOM 653 N N . ALA A 1 82 ? -2.673 -0.868 -8.118 1.00 94.44 82 ALA A N 1
ATOM 654 C CA . ALA A 1 82 ? -1.496 -1.704 -8.356 1.00 94.44 82 ALA A CA 1
ATOM 655 C C . ALA A 1 82 ? -1.738 -2.756 -9.457 1.00 94.44 82 ALA A C 1
ATOM 657 O O . ALA A 1 82 ? -0.892 -2.939 -10.335 1.00 94.44 82 ALA A O 1
ATOM 658 N N . MET A 1 83 ? -2.911 -3.401 -9.471 1.00 95.19 83 MET A N 1
ATOM 659 C CA . MET A 1 83 ? -3.300 -4.330 -10.541 1.00 95.19 83 MET A CA 1
ATOM 660 C C . MET A 1 83 ? -3.389 -3.631 -11.904 1.00 95.19 83 MET A C 1
ATOM 662 O O . MET A 1 83 ? -2.918 -4.176 -12.906 1.00 95.19 83 MET A O 1
ATOM 666 N N . ALA A 1 84 ? -3.949 -2.419 -11.947 1.00 94.19 84 ALA A N 1
ATOM 667 C CA . ALA A 1 84 ? -4.013 -1.616 -13.163 1.00 94.19 84 ALA A CA 1
ATOM 668 C C . ALA A 1 84 ? -2.610 -1.226 -13.661 1.00 94.19 84 ALA A C 1
ATOM 670 O O . ALA A 1 84 ? -2.291 -1.476 -14.823 1.00 94.19 84 ALA A O 1
ATOM 671 N N . LEU A 1 85 ? -1.739 -0.699 -12.793 1.00 91.56 85 LEU A N 1
ATOM 672 C CA . LEU A 1 85 ? -0.362 -0.335 -13.152 1.00 91.56 85 LEU A CA 1
ATOM 673 C C . LEU A 1 85 ? 0.426 -1.541 -13.684 1.00 91.56 85 LEU A C 1
ATOM 675 O O . LEU A 1 85 ? 1.115 -1.432 -14.700 1.00 91.56 85 LEU A O 1
ATOM 679 N N . ASN A 1 86 ? 0.262 -2.713 -13.063 1.00 92.44 86 ASN A N 1
ATOM 680 C CA . ASN A 1 86 ? 0.884 -3.946 -13.540 1.00 92.44 86 ASN A CA 1
ATOM 681 C C . ASN A 1 86 ? 0.406 -4.330 -14.954 1.00 92.44 86 ASN A C 1
ATOM 683 O O . ASN A 1 86 ? 1.206 -4.789 -15.770 1.00 92.44 86 ASN A O 1
ATOM 687 N N . ARG A 1 87 ? -0.878 -4.106 -15.269 1.00 91.06 87 ARG A N 1
ATOM 688 C CA . ARG A 1 87 ? -1.455 -4.367 -16.598 1.00 91.06 87 ARG A CA 1
ATOM 689 C C . ARG A 1 87 ? -0.964 -3.385 -17.665 1.00 91.06 87 ARG A C 1
ATOM 691 O O . ARG A 1 87 ? -0.774 -3.801 -18.804 1.00 91.06 87 ARG A O 1
ATOM 698 N N . PHE A 1 88 ? -0.744 -2.118 -17.310 1.00 88.81 88 PHE A N 1
ATOM 699 C CA . PHE A 1 88 ? -0.268 -1.078 -18.235 1.00 88.81 88 PHE A CA 1
ATOM 700 C C . 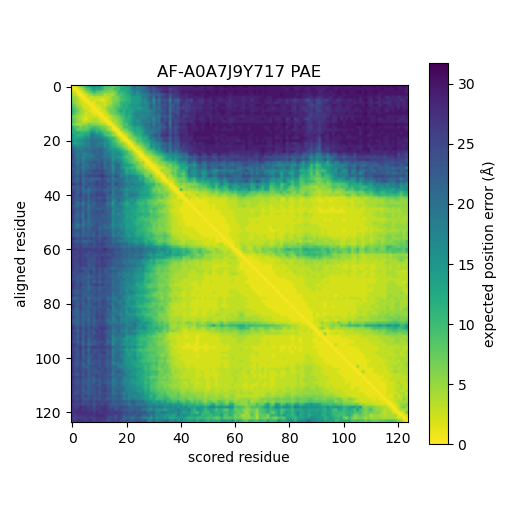PHE A 1 88 ? 1.262 -1.011 -18.380 1.00 88.81 88 PHE A C 1
ATOM 702 O O . PHE A 1 88 ? 1.764 -0.245 -19.197 1.00 88.81 88 PHE A O 1
ATOM 709 N N . GLY A 1 89 ? 2.005 -1.838 -17.638 1.00 85.38 89 GLY A N 1
ATOM 710 C CA . GLY A 1 89 ? 3.451 -2.010 -17.807 1.00 85.38 89 GLY A CA 1
ATOM 711 C C . GLY A 1 89 ? 4.321 -1.279 -16.783 1.00 85.38 89 GLY A C 1
ATOM 712 O O . GLY A 1 89 ? 5.528 -1.522 -16.757 1.00 85.38 89 GLY A O 1
ATOM 713 N N . ASP A 1 90 ? 3.743 -0.478 -15.881 1.00 89.00 90 ASP A N 1
ATOM 714 C CA . ASP A 1 90 ? 4.479 0.149 -14.774 1.00 89.00 90 ASP A CA 1
ATOM 715 C C . ASP A 1 90 ? 4.555 -0.784 -13.557 1.00 89.00 90 ASP A C 1
ATOM 717 O O . ASP A 1 90 ? 3.936 -0.595 -12.506 1.00 89.00 90 ASP A O 1
ATOM 721 N N . ARG A 1 91 ? 5.330 -1.856 -13.728 1.00 87.94 91 ARG A N 1
ATOM 722 C CA . ARG A 1 91 ? 5.512 -2.890 -12.701 1.00 87.94 91 ARG A CA 1
ATOM 723 C C . ARG A 1 91 ? 6.233 -2.360 -11.463 1.00 87.94 91 ARG A C 1
ATOM 725 O O . ARG A 1 91 ? 5.971 -2.832 -10.363 1.00 87.94 91 ARG A O 1
ATOM 732 N N . GLY A 1 92 ? 7.136 -1.391 -11.637 1.00 90.56 92 GLY A N 1
ATOM 733 C CA . GLY A 1 92 ? 7.879 -0.787 -10.532 1.00 90.56 92 GLY A CA 1
ATOM 734 C C . GLY A 1 92 ? 6.946 -0.059 -9.573 1.00 90.56 92 GLY A C 1
ATOM 735 O O . GLY A 1 92 ? 6.922 -0.379 -8.385 1.00 90.56 92 GLY A O 1
ATOM 736 N N . ALA A 1 93 ? 6.130 0.858 -10.092 1.00 92.81 93 ALA A N 1
ATOM 737 C CA . ALA A 1 93 ? 5.166 1.568 -9.264 1.00 92.81 93 ALA A CA 1
ATOM 738 C C . ALA A 1 93 ? 4.092 0.630 -8.700 1.00 92.81 93 ALA A C 1
ATOM 740 O O . ALA A 1 93 ? 3.762 0.753 -7.524 1.00 92.81 93 ALA A O 1
ATOM 741 N N . ALA A 1 94 ? 3.625 -0.365 -9.466 1.00 93.62 94 ALA A N 1
ATOM 742 C CA . ALA A 1 94 ? 2.691 -1.375 -8.960 1.00 93.62 94 ALA A CA 1
ATOM 743 C C . ALA A 1 94 ? 3.218 -2.093 -7.702 1.00 93.62 94 ALA A C 1
ATOM 745 O O . ALA A 1 94 ? 2.481 -2.247 -6.729 1.00 93.62 94 ALA A O 1
ATOM 746 N N . VAL A 1 95 ? 4.499 -2.485 -7.690 1.00 94.94 95 VAL A N 1
ATOM 747 C CA . VAL A 1 95 ? 5.144 -3.097 -6.515 1.00 94.94 95 VAL A CA 1
ATOM 748 C C . VAL A 1 95 ? 5.214 -2.111 -5.350 1.00 94.94 95 VAL A C 1
ATOM 750 O O . VAL A 1 95 ? 4.866 -2.475 -4.228 1.00 94.94 95 VAL A O 1
ATOM 753 N N . GLY A 1 96 ? 5.624 -0.864 -5.604 1.00 94.44 96 GLY A N 1
ATOM 754 C CA . GLY A 1 96 ? 5.687 0.174 -4.570 1.00 94.44 96 GLY A CA 1
ATOM 755 C C . GLY A 1 96 ? 4.331 0.422 -3.902 1.00 94.44 96 GLY A C 1
ATOM 756 O O . GLY A 1 96 ? 4.245 0.478 -2.673 1.00 94.44 96 GLY A O 1
ATOM 757 N N . VAL A 1 97 ? 3.263 0.487 -4.702 1.00 96.44 97 VAL A N 1
ATOM 758 C CA . VAL A 1 97 ? 1.882 0.628 -4.222 1.00 96.44 97 VAL A CA 1
ATOM 759 C C . VAL A 1 97 ? 1.461 -0.595 -3.409 1.00 96.44 97 VAL A C 1
ATOM 761 O O . VAL A 1 97 ? 0.981 -0.446 -2.287 1.00 96.44 97 VAL A O 1
ATOM 764 N N . ALA A 1 98 ? 1.690 -1.804 -3.929 1.00 96.12 98 ALA A N 1
ATOM 765 C CA . ALA A 1 98 ? 1.302 -3.044 -3.262 1.00 96.12 98 ALA A CA 1
ATOM 766 C C . ALA A 1 98 ? 1.974 -3.195 -1.887 1.00 96.12 98 ALA A C 1
ATOM 768 O O . ALA A 1 98 ? 1.279 -3.392 -0.890 1.00 96.12 98 ALA A O 1
ATOM 769 N N . VAL A 1 99 ? 3.299 -3.023 -1.808 1.00 96.44 99 VAL A N 1
ATOM 770 C CA . VAL A 1 99 ? 4.051 -3.122 -0.544 1.00 96.44 99 VAL A CA 1
ATOM 771 C C . VAL A 1 99 ? 3.555 -2.088 0.464 1.00 96.44 99 VAL A C 1
ATOM 773 O O . VAL A 1 99 ? 3.247 -2.436 1.601 1.00 96.44 99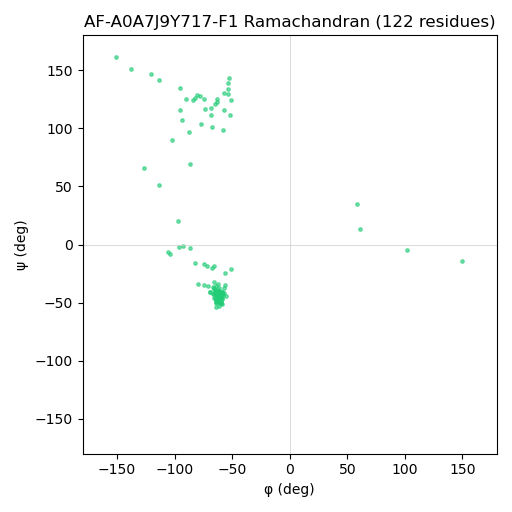 VAL A O 1
ATOM 776 N N . THR A 1 100 ? 3.415 -0.830 0.045 1.00 96.38 100 THR A N 1
ATOM 777 C CA . THR A 1 100 ? 2.966 0.249 0.939 1.00 96.38 100 THR A CA 1
ATOM 778 C C . THR A 1 100 ? 1.538 0.013 1.430 1.00 96.38 100 THR A C 1
ATOM 780 O O . THR A 1 100 ? 1.253 0.207 2.609 1.00 96.38 100 THR A O 1
ATOM 783 N N . SER A 1 101 ? 0.644 -0.458 0.554 1.00 96.25 101 SER A N 1
ATOM 784 C CA . SER A 1 101 ? -0.740 -0.773 0.919 1.00 96.25 101 SER A CA 1
ATOM 785 C C . SER A 1 101 ? -0.846 -1.931 1.912 1.00 96.25 101 SER A C 1
ATOM 787 O O . SER A 1 101 ? -1.629 -1.844 2.856 1.00 96.25 101 SER A O 1
ATOM 789 N N . ALA A 1 102 ? -0.016 -2.969 1.761 1.00 94.81 102 ALA A N 1
ATOM 790 C CA . ALA A 1 102 ? 0.042 -4.084 2.700 1.00 94.81 102 ALA A CA 1
ATOM 791 C C . ALA A 1 102 ? 0.538 -3.630 4.080 1.00 94.81 102 ALA A C 1
ATOM 793 O O . ALA A 1 102 ? -0.038 -4.019 5.094 1.00 94.81 102 ALA A O 1
ATOM 794 N N . LEU A 1 103 ? 1.556 -2.763 4.124 1.00 95.00 103 LEU A N 1
ATOM 795 C CA . LEU A 1 103 ? 2.049 -2.181 5.374 1.00 95.00 103 LEU A CA 1
ATOM 796 C C . LEU A 1 103 ? 0.981 -1.315 6.054 1.00 95.00 103 LEU A C 1
ATOM 798 O O . LEU A 1 103 ? 0.735 -1.482 7.246 1.00 95.00 103 LEU A O 1
ATOM 802 N N . GLY A 1 104 ? 0.312 -0.435 5.303 1.00 92.19 104 GLY A N 1
ATOM 803 C CA . GLY A 1 104 ? -0.770 0.402 5.831 1.00 92.19 104 GLY A CA 1
ATOM 804 C C . GLY A 1 104 ? -1.927 -0.424 6.396 1.00 92.19 104 GLY A C 1
ATOM 805 O O . GLY A 1 104 ? -2.393 -0.168 7.506 1.00 92.19 104 GLY A O 1
ATOM 806 N N . LEU A 1 105 ? -2.344 -1.470 5.676 1.00 93.25 105 LEU A N 1
ATOM 807 C CA . LEU A 1 105 ? -3.384 -2.386 6.140 1.00 93.25 105 LEU A CA 1
ATOM 808 C C . LEU A 1 105 ? -2.941 -3.186 7.375 1.00 93.25 105 LEU A C 1
ATOM 810 O O . LEU A 1 105 ? -3.739 -3.380 8.288 1.00 93.25 105 LEU A O 1
ATOM 814 N N . GLY A 1 106 ? -1.672 -3.600 7.437 1.00 94.19 106 GLY A N 1
ATOM 815 C CA . GLY A 1 106 ? -1.095 -4.274 8.601 1.00 94.19 106 GLY A CA 1
ATOM 816 C C . GLY A 1 106 ? -1.125 -3.405 9.861 1.00 94.19 106 GLY A C 1
ATOM 817 O O . GLY A 1 106 ? -1.518 -3.882 10.922 1.00 94.19 106 GLY A O 1
ATOM 818 N N . VAL A 1 107 ? -0.796 -2.114 9.742 1.00 91.56 107 VAL A N 1
ATOM 819 C CA . VAL A 1 107 ? -0.900 -1.153 10.855 1.00 91.56 107 VAL A CA 1
ATOM 820 C C . VAL A 1 107 ? -2.349 -1.001 11.324 1.00 91.56 107 VAL A C 1
ATOM 822 O O . VAL A 1 107 ? -2.606 -1.038 12.526 1.00 91.56 107 VAL A O 1
ATOM 825 N N . ALA A 1 108 ? -3.310 -0.881 10.403 1.00 91.19 108 ALA A N 1
ATOM 826 C CA . ALA A 1 108 ? -4.726 -0.837 10.771 1.00 91.19 108 ALA A CA 1
ATOM 827 C C . ALA A 1 108 ? -5.189 -2.128 11.461 1.00 91.19 108 ALA A C 1
ATOM 829 O O . ALA A 1 108 ? -5.904 -2.054 12.458 1.00 91.19 108 ALA A O 1
ATOM 830 N N . GLY A 1 109 ? -4.749 -3.294 10.978 1.00 90.88 109 GLY A N 1
ATOM 831 C CA . GLY A 1 109 ? -5.020 -4.587 11.609 1.00 90.88 109 GLY A CA 1
ATOM 832 C C . GLY A 1 109 ? -4.499 -4.651 13.044 1.00 90.88 109 GLY A C 1
ATOM 833 O O . GLY A 1 109 ? -5.255 -5.000 13.946 1.00 90.88 109 GLY A O 1
ATOM 834 N N . LEU A 1 110 ? -3.258 -4.210 13.272 1.00 93.19 110 LEU A N 1
ATOM 835 C CA . LEU A 1 110 ? -2.664 -4.141 14.608 1.00 93.19 110 LEU A CA 1
ATOM 836 C C . LEU A 1 110 ? -3.462 -3.220 15.543 1.00 93.19 110 LEU A C 1
ATOM 838 O O . LEU A 1 110 ? -3.694 -3.557 16.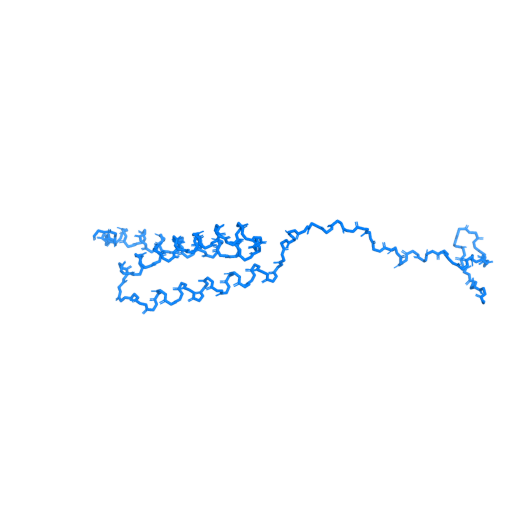700 1.00 93.19 110 LEU A O 1
ATOM 842 N N . ILE A 1 111 ? -3.919 -2.064 15.051 1.00 90.81 111 ILE A N 1
ATOM 843 C CA . ILE A 1 111 ? -4.758 -1.145 15.836 1.00 90.81 111 ILE A CA 1
ATOM 844 C C . ILE A 1 111 ? -6.089 -1.803 16.208 1.00 90.81 111 ILE A C 1
ATOM 846 O O . ILE A 1 111 ? -6.527 -1.684 17.352 1.00 90.81 111 ILE A O 1
ATOM 850 N N . VAL A 1 112 ? -6.731 -2.496 15.265 1.00 91.12 112 VAL A N 1
ATOM 851 C CA . VAL A 1 112 ? -7.976 -3.232 15.526 1.00 91.12 112 VAL A CA 1
ATOM 852 C C . VAL A 1 112 ? -7.751 -4.324 16.571 1.00 91.12 112 VAL A C 1
ATOM 854 O O . VAL A 1 112 ? -8.548 -4.431 17.497 1.00 91.12 112 VAL A O 1
ATOM 857 N N . GLU A 1 113 ? -6.659 -5.082 16.473 1.00 91.38 113 GLU A N 1
ATOM 858 C CA . GLU A 1 113 ? -6.314 -6.145 17.421 1.00 91.38 113 GLU A CA 1
ATOM 859 C C . GLU A 1 113 ? -6.048 -5.600 18.833 1.00 91.38 113 GLU A C 1
ATOM 861 O O . GLU A 1 113 ? -6.625 -6.089 19.802 1.00 91.38 113 GLU A O 1
ATOM 866 N N . ILE A 1 114 ? -5.260 -4.527 18.958 1.00 91.69 114 ILE A N 1
ATOM 867 C CA . ILE A 1 114 ? -4.999 -3.867 20.249 1.00 91.69 114 ILE A CA 1
ATOM 868 C C . ILE A 1 114 ? -6.301 -3.375 20.889 1.00 91.69 114 ILE A C 1
ATOM 870 O O . ILE A 1 114 ? -6.482 -3.492 22.099 1.00 91.69 114 ILE A O 1
ATOM 874 N N . ARG A 1 115 ? -7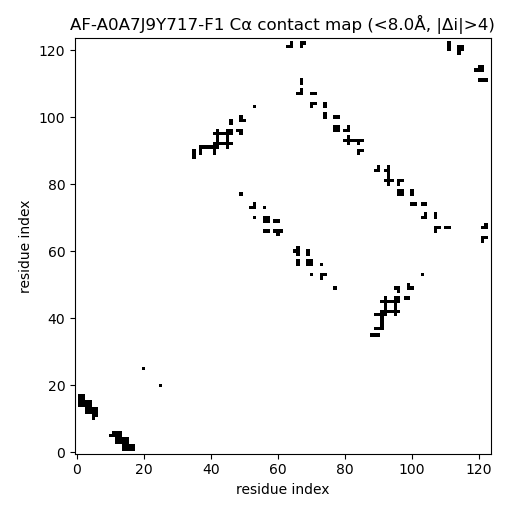.214 -2.805 20.095 1.00 89.06 115 ARG A N 1
ATOM 875 C CA . ARG A 1 115 ? -8.480 -2.254 20.606 1.00 89.06 115 ARG A CA 1
ATOM 876 C C . ARG A 1 115 ? -9.470 -3.358 20.964 1.00 89.06 115 ARG A C 1
ATOM 878 O O . ARG A 1 115 ? -10.131 -3.243 21.989 1.00 89.06 115 ARG A O 1
ATOM 885 N N . TYR A 1 116 ? -9.473 -4.456 20.213 1.00 88.62 116 TYR A N 1
ATOM 886 C CA . TYR A 1 116 ? -10.226 -5.659 20.554 1.00 88.62 116 TYR A CA 1
ATOM 887 C C . TYR A 1 116 ? -9.810 -6.244 21.912 1.00 88.62 116 TYR A C 1
ATOM 889 O O . TYR A 1 116 ? -10.673 -6.598 22.705 1.00 88.62 116 TYR A O 1
ATOM 897 N N . LEU A 1 117 ? -8.509 -6.273 22.227 1.00 90.44 117 LEU A N 1
ATOM 898 C CA . LEU A 1 117 ? -8.018 -6.707 23.546 1.00 90.44 117 LEU A CA 1
ATOM 899 C C . LEU A 1 117 ? -8.436 -5.774 24.697 1.00 90.44 117 LEU A C 1
ATOM 901 O O . LEU A 1 117 ? -8.379 -6.176 25.855 1.00 90.44 117 LEU A O 1
ATOM 905 N N . GLY A 1 118 ? -8.826 -4.537 24.387 1.00 87.06 118 GLY A N 1
ATOM 906 C CA . GLY A 1 118 ? -9.375 -3.567 25.334 1.00 87.06 118 GLY A CA 1
ATOM 907 C C . GLY A 1 118 ? -10.905 -3.517 25.352 1.00 87.06 118 GLY A C 1
ATOM 908 O O . GLY A 1 118 ? -11.442 -2.486 25.745 1.00 87.06 118 GLY A O 1
ATOM 909 N N . ASP A 1 119 ? -11.581 -4.569 24.874 1.00 84.44 119 ASP A N 1
ATOM 910 C CA . ASP A 1 119 ? -13.044 -4.689 24.737 1.00 84.44 119 ASP A CA 1
ATOM 911 C C . ASP A 1 119 ? -13.709 -3.655 23.798 1.00 84.44 119 ASP A C 1
ATOM 913 O O . ASP A 1 119 ? -14.934 -3.545 23.736 1.00 84.44 119 ASP A O 1
ATOM 917 N N . ASP A 1 120 ? -12.919 -2.943 22.987 1.00 83.19 120 ASP A N 1
ATOM 918 C CA . ASP A 1 120 ? -13.390 -1.976 21.992 1.00 83.19 120 ASP A CA 1
ATOM 919 C C . ASP A 1 120 ? -13.336 -2.588 20.579 1.00 83.19 120 ASP A C 1
ATOM 921 O O . ASP A 1 120 ? -12.347 -2.462 19.844 1.00 83.19 120 ASP A O 1
ATOM 925 N N . TRP A 1 121 ? -14.423 -3.237 20.153 1.00 83.75 121 TRP A N 1
ATOM 926 C CA . TRP A 1 121 ? -14.519 -3.789 18.799 1.00 83.75 121 TRP A CA 1
ATOM 927 C C . TRP A 1 121 ? -14.796 -2.697 17.754 1.00 83.75 121 TRP A C 1
ATOM 929 O O . TRP A 1 121 ? -15.912 -2.210 17.601 1.00 83.75 121 TRP A O 1
ATOM 939 N N . LEU A 1 122 ? -13.764 -2.311 16.996 1.00 80.12 122 LEU A N 1
ATOM 940 C CA . LEU A 1 122 ? -13.837 -1.184 16.054 1.00 80.12 122 LEU A CA 1
ATOM 941 C C . LEU A 1 122 ? -14.618 -1.461 14.758 1.00 80.12 122 LEU A C 1
ATOM 943 O O . LEU A 1 122 ? -14.944 -0.514 14.039 1.00 80.12 122 LEU A O 1
ATOM 947 N N . LEU A 1 123 ? -14.875 -2.725 14.415 1.00 81.56 123 LEU A N 1
ATOM 948 C CA . LEU A 1 123 ? -15.435 -3.104 13.111 1.00 81.56 123 LEU A CA 1
ATOM 949 C C . LEU A 1 123 ? -16.963 -3.289 13.100 1.00 81.56 123 LEU A C 1
ATOM 951 O O . LEU A 1 123 ? -17.513 -3.527 12.025 1.00 81.56 123 LEU A O 1
ATOM 955 N N . TRP A 1 124 ? -17.653 -3.138 14.235 1.00 75.19 124 TRP A N 1
ATOM 956 C CA . TRP A 1 124 ? -19.118 -3.234 14.347 1.00 75.19 124 TRP A CA 1
ATOM 957 C C . TRP A 1 124 ? -19.711 -1.968 14.966 1.00 75.19 124 TRP A C 1
ATOM 959 O O . TRP A 1 124 ? -19.082 -1.377 15.866 1.00 75.19 124 TRP A O 1
#

Nearest PDB structures (foldseek):
  7o3x-assembly1_E  TM=4.327E-01  e=9.369E+00  Synechocystis sp. PCC 6803 substr. Kazusa